Protein AF-A0A9X8VC70-F1 (afdb_monomer_lite)

Sequence (137 aa):
VNSRLLFPGLEGKPLKLTELDQGLDQANRLQSNTTKLDILPGRQVGGSVIRLRNQHAKPWLITAGTDNYGQKSTGRWLARATATLDSPFGLSDFVSLNANSTLENPAHRYNRAYTLLYSLPYGAFTFSGFASFSSYE

Structure (mmCIF, N/CA/C/O backbone):
data_AF-A0A9X8VC70-F1
#
_entry.id   AF-A0A9X8VC70-F1
#
loop_
_atom_site.group_PDB
_atom_site.id
_atom_site.type_symbol
_atom_site.label_atom_id
_atom_site.label_alt_id
_atom_site.label_comp_id
_atom_site.label_asym_id
_atom_site.label_entity_id
_atom_site.label_seq_id
_atom_site.pdbx_PDB_ins_code
_atom_site.Cartn_x
_atom_site.Cartn_y
_atom_site.Cartn_z
_atom_site.occupancy
_atom_site.B_iso_or_equiv
_atom_site.auth_seq_id
_atom_site.auth_comp_id
_atom_site.auth_asym_id
_atom_site.auth_atom_id
_atom_site.pdbx_PDB_model_num
ATOM 1 N N . VAL A 1 1 ? -6.765 -8.529 6.329 1.00 89.75 1 VAL A N 1
ATOM 2 C CA . VAL A 1 1 ? -6.240 -7.312 6.996 1.00 89.75 1 VAL A CA 1
ATOM 3 C C . VAL A 1 1 ? -5.804 -7.642 8.414 1.00 89.75 1 VAL A C 1
ATOM 5 O O . VAL A 1 1 ? -6.435 -8.486 9.040 1.00 89.75 1 VAL A O 1
ATOM 8 N N . ASN A 1 2 ? -4.742 -7.014 8.916 1.00 94.62 2 ASN A N 1
ATOM 9 C CA . ASN A 1 2 ? -4.221 -7.218 10.269 1.00 94.62 2 ASN A CA 1
ATOM 10 C C . ASN A 1 2 ? -4.729 -6.133 11.233 1.00 94.62 2 ASN A C 1
ATOM 12 O O . ASN A 1 2 ? -4.252 -5.003 11.202 1.00 94.62 2 ASN A O 1
ATOM 16 N N . SER A 1 3 ? -5.689 -6.458 12.103 1.00 93.12 3 SER A N 1
ATOM 17 C CA . SER A 1 3 ? -6.309 -5.465 12.994 1.00 93.12 3 SER A CA 1
ATOM 18 C C . SER A 1 3 ? -5.356 -4.888 14.043 1.00 93.12 3 SER A C 1
ATOM 20 O O . SER A 1 3 ? -5.505 -3.729 14.412 1.00 93.12 3 SER A O 1
ATOM 22 N N . ARG A 1 4 ? -4.354 -5.650 14.500 1.00 94.62 4 ARG A N 1
ATOM 23 C CA . ARG A 1 4 ? -3.414 -5.190 15.538 1.00 94.62 4 ARG A CA 1
ATOM 24 C C . ARG A 1 4 ? -2.498 -4.081 15.036 1.00 94.62 4 ARG A C 1
ATOM 26 O O . ARG A 1 4 ? -2.196 -3.161 15.786 1.00 94.62 4 ARG A O 1
ATOM 33 N N . LEU A 1 5 ? -2.067 -4.181 13.780 1.00 96.12 5 LEU A N 1
ATOM 34 C CA . LEU A 1 5 ? -1.240 -3.158 13.146 1.00 96.12 5 LEU A CA 1
ATOM 35 C C . LEU A 1 5 ? -2.071 -1.969 12.671 1.00 96.12 5 LEU A C 1
ATOM 37 O O . LEU A 1 5 ? -1.619 -0.840 12.786 1.00 96.12 5 LEU A O 1
ATOM 41 N N . LEU A 1 6 ? -3.288 -2.198 12.176 1.00 95.75 6 LEU A N 1
ATOM 42 C CA . LEU A 1 6 ? -4.152 -1.118 11.689 1.00 95.75 6 LEU A CA 1
ATOM 43 C C . LEU A 1 6 ? -4.774 -0.284 12.821 1.00 95.75 6 LEU A C 1
ATOM 45 O O . LEU A 1 6 ? -4.953 0.916 12.656 1.00 95.75 6 LEU A O 1
ATOM 49 N N . PHE A 1 7 ? -5.067 -0.901 13.970 1.00 95.38 7 PHE A N 1
ATOM 50 C CA . PHE A 1 7 ? -5.731 -0.267 15.116 1.00 95.38 7 PHE A CA 1
ATOM 51 C C . PHE A 1 7 ? -4.945 -0.512 16.420 1.00 95.38 7 PHE A C 1
ATOM 53 O O . PHE A 1 7 ? -5.428 -1.204 17.327 1.00 95.38 7 PHE A O 1
ATOM 60 N N . PRO A 1 8 ? -3.706 0.000 16.537 1.00 94.56 8 PRO A N 1
ATOM 61 C CA . PRO A 1 8 ? -2.828 -0.328 17.652 1.00 94.56 8 PRO A CA 1
ATOM 62 C C . PRO A 1 8 ? -3.373 0.210 18.981 1.00 94.56 8 PRO A C 1
ATOM 64 O O . PRO A 1 8 ? -3.457 1.415 19.213 1.00 94.56 8 PRO A O 1
ATOM 67 N N . GLY A 1 9 ? -3.712 -0.706 19.890 1.00 91.50 9 GLY A N 1
ATOM 68 C CA . GLY A 1 9 ? -4.148 -0.373 21.246 1.00 91.50 9 GLY A CA 1
ATOM 69 C C . GLY A 1 9 ? -5.482 0.372 21.308 1.00 91.50 9 GLY A C 1
ATOM 70 O O . GLY A 1 9 ? -5.613 1.267 22.143 1.00 91.50 9 GLY A O 1
ATOM 71 N N . LEU A 1 10 ? -6.427 0.037 20.423 1.00 91.31 10 LEU A N 1
ATOM 72 C CA . LEU A 1 10 ? -7.772 0.624 20.383 1.00 91.31 10 LEU A CA 1
ATOM 73 C C . LEU A 1 10 ? -8.723 0.008 21.428 1.00 91.31 10 LEU A C 1
ATOM 75 O O . LEU A 1 10 ? -9.622 0.679 21.931 1.00 91.31 10 LEU A O 1
ATOM 79 N N . GLU A 1 11 ? -8.516 -1.260 21.793 1.00 91.00 11 GLU A N 1
ATOM 80 C CA . GLU A 1 11 ? -9.337 -1.952 22.793 1.00 91.00 11 GLU A CA 1
ATOM 81 C C . GLU A 1 11 ? -9.222 -1.300 24.181 1.00 91.00 11 GLU A C 1
ATOM 83 O O . GLU A 1 11 ? -8.131 -0.976 24.651 1.00 91.00 11 GLU A O 1
ATOM 88 N N . GLY A 1 12 ? -10.366 -1.104 24.845 1.00 90.75 12 GLY A N 1
ATOM 89 C CA . GLY A 1 12 ? -10.441 -0.524 26.191 1.00 90.75 12 GLY A CA 1
ATOM 90 C C . GLY A 1 12 ? -10.251 0.996 26.264 1.00 90.75 12 GLY A C 1
ATOM 91 O O . GLY A 1 12 ? -10.333 1.558 27.355 1.00 90.75 12 GLY A O 1
ATOM 92 N N . LYS A 1 13 ? -10.027 1.680 25.136 1.00 92.06 13 LYS A N 1
ATOM 93 C CA . LYS A 1 13 ? -9.938 3.145 25.072 1.00 92.06 13 LYS A CA 1
ATOM 94 C C . LYS A 1 13 ? -11.244 3.771 24.574 1.00 92.06 13 LYS A C 1
ATOM 96 O O . LYS A 1 13 ? -12.031 3.095 23.910 1.00 92.06 13 LYS A O 1
ATOM 101 N N . PRO A 1 14 ? -11.480 5.067 24.860 1.00 92.88 14 PRO A N 1
ATOM 102 C CA . PRO A 1 14 ? -12.584 5.802 24.258 1.00 92.88 14 PRO A CA 1
ATOM 103 C C . PRO A 1 14 ? -12.537 5.716 22.734 1.00 92.88 14 PRO A C 1
ATOM 105 O O . PRO A 1 14 ? -11.487 5.928 22.124 1.00 92.88 14 PRO A O 1
ATOM 108 N N . LEU A 1 15 ? -13.688 5.428 22.133 1.00 92.69 15 LEU A N 1
ATOM 109 C CA . LEU A 1 15 ? -13.821 5.334 20.689 1.00 92.69 15 LEU A CA 1
ATOM 110 C C . LEU A 1 15 ? -13.528 6.690 20.035 1.00 92.69 15 LEU A C 1
ATOM 112 O O . LEU A 1 15 ? -14.163 7.692 20.367 1.00 92.69 15 LEU A O 1
ATOM 116 N N . LYS A 1 16 ? -12.623 6.709 19.056 1.00 94.38 16 LYS A N 1
ATOM 117 C CA . LYS A 1 16 ? -12.349 7.881 18.222 1.00 94.38 16 LYS A CA 1
ATOM 118 C C . LYS A 1 16 ? -12.530 7.527 16.757 1.00 94.38 16 LYS A C 1
ATOM 120 O O . LYS A 1 16 ? -11.806 6.685 16.236 1.00 94.38 16 LYS A O 1
ATOM 125 N N . LEU A 1 17 ? -13.455 8.211 16.088 1.00 94.62 17 LEU A N 1
ATOM 126 C CA . LEU A 1 17 ? -13.744 7.978 14.669 1.00 94.62 17 LEU A CA 1
ATOM 127 C C . LEU A 1 17 ? -12.504 8.167 13.790 1.00 94.62 17 LEU A C 1
ATOM 129 O O . LEU A 1 17 ? -12.240 7.337 12.936 1.00 94.62 17 LEU A O 1
ATOM 133 N N . THR A 1 18 ? -11.669 9.163 14.088 1.00 94.75 18 THR A N 1
ATOM 134 C CA . THR A 1 18 ? -10.436 9.423 13.332 1.00 94.75 18 THR A CA 1
ATOM 135 C C . THR A 1 18 ? -9.458 8.242 13.344 1.00 94.75 18 THR A C 1
ATOM 137 O O . THR A 1 18 ? -8.796 7.992 12.344 1.00 94.75 18 THR A O 1
ATOM 140 N N . GLU A 1 19 ? -9.367 7.493 14.448 1.00 95.00 19 GLU A N 1
ATOM 141 C CA . GLU A 1 19 ? -8.511 6.296 14.522 1.00 95.00 19 GLU A CA 1
ATOM 142 C C . GLU A 1 19 ? -9.119 5.129 13.722 1.00 95.00 19 GLU A C 1
ATOM 144 O O . GLU A 1 19 ? -8.388 4.329 13.136 1.00 95.00 19 GLU A O 1
ATOM 149 N N . LEU A 1 20 ? -10.455 5.051 13.653 1.00 95.56 20 LEU A N 1
ATOM 150 C CA . LEU A 1 20 ? -11.158 4.071 12.824 1.00 95.56 20 LEU A CA 1
ATOM 151 C C . LEU A 1 20 ? -10.972 4.360 11.332 1.00 95.56 20 LEU A C 1
ATOM 153 O O . LEU A 1 20 ? -10.672 3.438 10.575 1.00 95.56 20 LEU A O 1
ATOM 157 N N . ASP A 1 21 ? -11.111 5.624 10.934 1.00 95.75 21 ASP A N 1
ATOM 158 C CA . ASP A 1 21 ? -10.933 6.074 9.553 1.00 95.75 21 ASP A CA 1
ATOM 159 C C . ASP A 1 21 ? -9.498 5.813 9.088 1.00 95.75 21 ASP A C 1
ATOM 161 O O . ASP A 1 21 ? -9.291 5.179 8.059 1.00 95.75 21 ASP A O 1
ATOM 165 N N . GLN A 1 22 ? -8.496 6.170 9.900 1.00 96.06 22 GLN A N 1
ATOM 166 C CA . GLN A 1 22 ? -7.090 5.897 9.581 1.00 96.06 22 GLN A CA 1
ATOM 167 C C . GLN A 1 22 ? -6.815 4.405 9.385 1.00 96.06 22 GLN A C 1
ATOM 169 O O . GLN A 1 22 ? -6.170 4.014 8.414 1.00 96.06 22 GLN A O 1
ATOM 174 N N . GLY A 1 23 ? -7.301 3.547 10.286 1.00 96.06 23 GLY A N 1
ATOM 175 C CA . GLY A 1 23 ? -7.101 2.108 10.132 1.00 96.06 23 GLY A CA 1
ATOM 176 C C . GLY A 1 23 ? -7.870 1.526 8.938 1.00 96.06 23 GLY A C 1
ATOM 177 O O . GLY A 1 23 ? -7.390 0.579 8.309 1.00 96.06 23 GLY A O 1
ATOM 178 N N . LEU A 1 24 ? -9.023 2.104 8.583 1.00 96.69 24 LEU A N 1
ATOM 179 C CA . LEU A 1 24 ? -9.782 1.746 7.384 1.00 96.69 24 LEU A CA 1
ATOM 180 C C . LEU A 1 24 ? -9.047 2.161 6.101 1.00 96.69 24 LEU A C 1
ATOM 182 O O . LEU A 1 24 ? -8.959 1.363 5.166 1.00 96.69 24 LEU A O 1
ATOM 186 N N . ASP A 1 25 ? -8.455 3.353 6.079 1.00 96.50 25 ASP A N 1
ATOM 187 C CA . ASP A 1 25 ? -7.630 3.845 4.974 1.00 96.50 25 ASP A CA 1
ATOM 188 C C . ASP A 1 25 ? -6.386 2.973 4.791 1.00 96.50 25 ASP A C 1
ATOM 190 O O . ASP A 1 25 ? -6.086 2.525 3.685 1.00 96.50 25 ASP A O 1
ATOM 194 N N . GLN A 1 26 ? -5.697 2.633 5.883 1.00 96.94 26 GLN A N 1
ATOM 195 C CA . GLN A 1 26 ? -4.543 1.733 5.839 1.00 96.94 26 GLN A CA 1
ATOM 196 C C . GLN A 1 26 ? -4.919 0.324 5.356 1.00 96.94 26 GLN A C 1
ATOM 198 O O . GLN A 1 26 ? -4.133 -0.317 4.656 1.00 96.94 26 GLN A O 1
ATOM 203 N N . ALA A 1 27 ? -6.117 -0.166 5.694 1.00 96.69 27 ALA A N 1
ATOM 204 C CA . ALA A 1 27 ? -6.629 -1.442 5.198 1.00 96.69 27 ALA A CA 1
ATOM 205 C C . ALA A 1 27 ? -6.878 -1.414 3.681 1.00 96.69 27 ALA A C 1
ATOM 207 O O . ALA A 1 27 ? -6.507 -2.364 2.984 1.00 96.69 27 ALA A O 1
ATOM 208 N N . ASN A 1 28 ? -7.487 -0.328 3.195 1.00 96.81 28 ASN A N 1
ATOM 209 C CA . ASN A 1 28 ? -7.886 -0.123 1.799 1.00 96.81 28 ASN A CA 1
ATOM 210 C C . ASN A 1 28 ? -6.774 0.440 0.903 1.00 96.81 28 ASN A C 1
ATOM 212 O O . ASN A 1 28 ? -6.930 0.482 -0.313 1.00 96.81 28 ASN A O 1
ATOM 216 N N . ARG A 1 29 ? -5.623 0.808 1.473 1.00 95.81 29 ARG A N 1
ATOM 217 C CA . ARG A 1 29 ? -4.390 1.100 0.727 1.00 95.81 29 ARG A 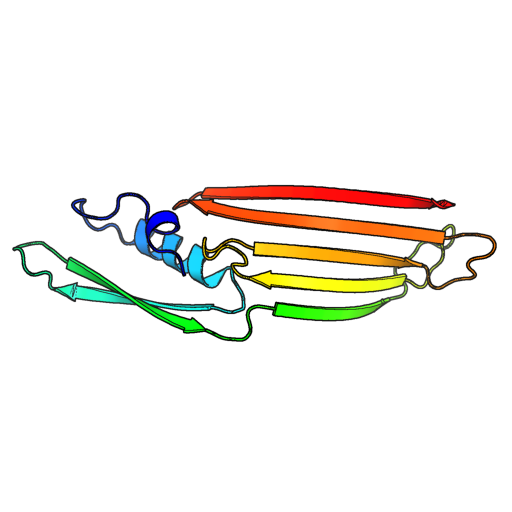CA 1
ATOM 218 C C . ARG A 1 29 ? -3.959 -0.072 -0.161 1.00 95.81 29 ARG A C 1
ATOM 220 O O . ARG A 1 29 ? -3.345 0.135 -1.203 1.00 95.81 29 ARG A O 1
ATOM 227 N N . LEU A 1 30 ? -4.247 -1.298 0.275 1.00 96.81 30 LEU A N 1
ATOM 228 C CA . LEU A 1 30 ? -4.011 -2.516 -0.494 1.00 96.81 30 LEU A CA 1
ATOM 229 C C . LEU A 1 30 ? -5.154 -2.705 -1.498 1.00 96.81 30 LEU A C 1
ATOM 231 O O . LEU A 1 30 ? -6.301 -2.881 -1.092 1.00 96.81 30 LEU A O 1
ATOM 235 N N . GLN A 1 31 ? -4.840 -2.715 -2.794 1.00 93.94 31 GLN A N 1
ATOM 236 C CA . GLN A 1 31 ? -5.811 -2.861 -3.894 1.00 93.94 31 GLN A CA 1
ATOM 237 C C . GLN A 1 31 ? -6.671 -4.132 -3.796 1.00 93.94 31 GLN A C 1
ATOM 239 O O . GLN A 1 31 ? -7.784 -4.188 -4.312 1.00 93.94 31 GLN A O 1
ATOM 244 N N . SER A 1 32 ? -6.151 -5.168 -3.143 1.00 95.94 32 SER A N 1
ATOM 245 C CA . SE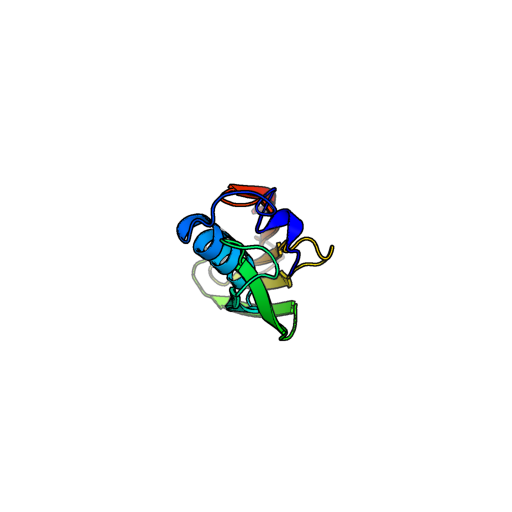R A 1 32 ? -6.832 -6.441 -2.929 1.00 95.94 32 SER A CA 1
ATOM 246 C C . SER A 1 32 ? -7.862 -6.409 -1.808 1.00 95.94 32 SER A C 1
ATOM 248 O O . SER A 1 32 ? -8.564 -7.399 -1.608 1.00 95.94 32 SER A O 1
ATOM 250 N N . ASN A 1 33 ? -7.971 -5.303 -1.074 1.00 96.81 33 ASN A N 1
ATOM 251 C CA . ASN A 1 33 ? -8.919 -5.155 0.014 1.00 96.81 33 ASN A CA 1
ATOM 252 C C . ASN A 1 33 ? -10.045 -4.196 -0.365 1.00 96.81 33 ASN A C 1
ATOM 254 O O . ASN A 1 33 ? -9.848 -3.130 -0.937 1.00 96.81 33 ASN A O 1
ATOM 258 N N . THR A 1 34 ? -11.253 -4.562 0.036 1.00 97.19 34 THR A N 1
ATOM 259 C CA . THR A 1 34 ? -12.383 -3.646 0.166 1.00 97.19 34 THR A CA 1
ATOM 260 C C . THR A 1 34 ? -12.950 -3.850 1.561 1.00 97.19 34 THR A C 1
ATOM 262 O O . THR A 1 34 ? -13.852 -4.659 1.798 1.00 97.19 34 THR A O 1
ATOM 265 N N . THR A 1 35 ? -12.331 -3.161 2.514 1.00 96.81 35 THR A N 1
ATOM 266 C CA . THR A 1 35 ? -12.662 -3.194 3.934 1.00 96.81 35 THR A CA 1
ATOM 267 C C . THR A 1 35 ? -13.731 -2.160 4.243 1.00 96.81 35 THR A C 1
ATOM 269 O O . THR A 1 35 ? -13.664 -1.013 3.804 1.00 96.81 35 THR A O 1
ATOM 272 N N . LYS A 1 36 ? -14.718 -2.584 5.027 1.00 96.88 36 LYS A N 1
ATOM 273 C CA . LYS A 1 36 ? -15.751 -1.762 5.649 1.00 96.88 36 LYS A CA 1
ATOM 274 C C . LYS A 1 36 ? -15.714 -1.975 7.153 1.00 96.88 36 LYS A C 1
ATOM 276 O O . LYS A 1 36 ? -15.302 -3.036 7.631 1.00 96.88 36 LYS A O 1
ATOM 281 N N . LEU A 1 37 ? -16.189 -0.976 7.877 1.00 95.44 37 LEU A N 1
ATOM 282 C CA . LEU A 1 37 ? -16.233 -0.972 9.327 1.00 95.44 37 LEU A CA 1
ATOM 283 C C . LEU A 1 37 ? -17.666 -0.739 9.793 1.00 95.44 37 LEU A C 1
ATOM 285 O O . LEU A 1 37 ? -18.325 0.182 9.320 1.00 95.44 37 LEU A O 1
ATOM 289 N N . ASP A 1 38 ? -18.121 -1.557 10.740 1.00 95.50 38 ASP A N 1
ATOM 290 C CA . ASP A 1 38 ? -19.378 -1.349 11.453 1.00 95.50 38 ASP A CA 1
ATOM 291 C C . ASP A 1 38 ? -19.098 -1.146 12.945 1.00 95.50 38 ASP A C 1
ATOM 293 O O . ASP A 1 38 ? -18.336 -1.905 13.554 1.00 95.50 38 ASP A O 1
ATOM 297 N N . ILE A 1 39 ? -19.753 -0.151 13.543 1.00 95.25 39 ILE A N 1
ATOM 298 C CA . ILE A 1 39 ? -19.742 0.084 14.988 1.00 95.25 39 ILE A CA 1
ATOM 299 C C . ILE A 1 39 ? -21.004 -0.554 15.562 1.00 95.25 39 ILE A C 1
ATOM 301 O O . ILE A 1 39 ? -22.120 -0.157 15.233 1.00 95.25 39 ILE A O 1
ATOM 305 N N . LEU A 1 40 ? -20.828 -1.568 16.401 1.00 95.81 40 LEU A N 1
ATOM 306 C CA . LEU A 1 40 ? -21.913 -2.319 17.022 1.00 95.81 40 LEU A CA 1
ATOM 307 C C . LEU A 1 40 ? -21.957 -2.034 18.527 1.00 95.81 40 LEU A C 1
ATOM 309 O O . LEU A 1 40 ? -20.910 -1.768 19.123 1.00 95.81 40 LEU A O 1
ATOM 313 N N . PRO A 1 41 ? -23.131 -2.130 19.173 1.00 94.56 41 PRO A N 1
ATOM 314 C CA . PRO A 1 41 ? -23.217 -2.008 20.623 1.00 94.56 41 PRO A CA 1
ATOM 315 C C . PRO A 1 41 ? -22.370 -3.087 21.309 1.00 94.56 41 PRO A C 1
ATOM 317 O O . PRO A 1 41 ? -22.400 -4.263 20.936 1.00 94.56 41 PRO A O 1
ATOM 320 N N . GLY A 1 42 ? -21.584 -2.675 22.304 1.00 92.31 42 GLY A N 1
ATOM 321 C CA . GLY A 1 42 ? -20.779 -3.575 23.118 1.00 92.31 42 GLY A CA 1
ATOM 322 C C . GLY A 1 42 ? -21.584 -4.247 24.228 1.00 92.31 42 GLY A C 1
ATOM 323 O O . GLY A 1 42 ? -22.721 -3.889 24.515 1.00 92.31 42 GLY A O 1
ATOM 324 N N . ARG A 1 43 ? -20.969 -5.242 24.878 1.00 91.06 43 ARG A N 1
ATOM 325 C CA . ARG A 1 43 ? -21.578 -5.942 26.026 1.00 91.06 43 ARG A CA 1
ATOM 326 C C . ARG A 1 43 ? -21.550 -5.124 27.317 1.00 91.06 43 ARG A C 1
ATOM 328 O O . ARG A 1 43 ? -22.365 -5.357 28.199 1.00 91.06 43 ARG A O 1
ATOM 335 N N . GLN A 1 44 ? -20.584 -4.220 27.448 1.00 90.62 44 GLN A N 1
ATOM 336 C CA . GLN A 1 44 ? -20.442 -3.345 28.609 1.00 90.62 44 GLN A CA 1
ATOM 337 C C . GLN A 1 44 ? -21.143 -2.014 28.344 1.00 90.62 44 GLN A C 1
ATOM 339 O O . GLN A 1 44 ? -21.175 -1.544 27.206 1.00 90.62 44 GLN A O 1
ATOM 344 N N . VAL A 1 45 ? -21.676 -1.394 29.398 1.00 90.50 45 VAL A N 1
ATOM 345 C CA . VAL A 1 45 ? -22.273 -0.054 29.316 1.00 90.50 45 VAL A CA 1
ATOM 346 C C . VAL A 1 45 ? -21.221 0.936 28.808 1.00 90.50 45 VAL A C 1
ATOM 348 O O . VAL A 1 45 ? -20.109 0.978 29.325 1.00 90.50 45 VAL A O 1
ATOM 351 N N . GLY A 1 46 ? -21.562 1.697 27.765 1.00 89.56 46 GLY A N 1
ATOM 352 C CA . GLY A 1 46 ? -20.632 2.614 27.091 1.00 89.56 46 GLY A CA 1
ATOM 353 C C . GLY A 1 46 ? -19.603 1.932 26.177 1.00 89.56 46 GLY A C 1
ATOM 354 O O . GLY A 1 46 ? -18.788 2.614 25.563 1.00 89.56 46 GLY A O 1
ATOM 355 N N . GLY A 1 47 ? -19.636 0.602 26.056 1.00 94.19 47 GLY A N 1
ATOM 356 C CA . GLY A 1 47 ? -18.762 -0.165 25.174 1.00 94.19 47 GLY A CA 1
ATOM 357 C C . GLY A 1 47 ? -19.294 -0.260 23.744 1.00 94.19 47 GLY A C 1
ATOM 358 O O . GLY A 1 47 ? -20.499 -0.244 23.497 1.00 94.19 47 GLY A O 1
ATOM 359 N N . SER A 1 48 ? -18.382 -0.420 22.788 1.00 94.94 48 SER A N 1
ATOM 360 C CA . SER A 1 48 ? -18.689 -0.683 21.377 1.00 94.94 48 SER A CA 1
ATOM 361 C C . SER A 1 48 ? -17.817 -1.820 20.850 1.00 94.94 48 SER A C 1
ATOM 363 O O . SER A 1 48 ? -16.703 -2.028 21.328 1.00 94.94 48 SER A O 1
ATOM 365 N N . VAL A 1 49 ? -18.321 -2.562 19.869 1.00 95.06 49 VAL A N 1
ATOM 366 C CA . VAL A 1 49 ? -17.581 -3.599 19.143 1.00 95.06 49 VAL A CA 1
ATOM 367 C C . VAL A 1 49 ? -17.368 -3.126 17.716 1.00 95.06 49 VAL A C 1
ATOM 369 O O . VAL A 1 49 ? -18.324 -2.806 17.013 1.00 95.06 49 VAL A O 1
ATOM 372 N N . ILE A 1 50 ? -16.112 -3.123 17.280 1.00 94.62 50 ILE A N 1
ATOM 373 C CA . ILE A 1 50 ? -15.737 -2.747 15.918 1.00 94.62 50 ILE A CA 1
ATOM 374 C C . ILE A 1 50 ? -15.649 -4.002 15.068 1.00 94.62 50 ILE A C 1
ATOM 376 O O . ILE A 1 50 ? -14.807 -4.871 15.297 1.00 94.62 50 ILE A O 1
ATOM 380 N N . ARG A 1 51 ? -16.544 -4.112 14.088 1.00 95.12 51 ARG A N 1
ATOM 381 C CA . ARG A 1 51 ? -16.569 -5.227 13.145 1.00 95.12 51 ARG A CA 1
ATOM 382 C C . ARG A 1 51 ? -15.963 -4.783 11.823 1.00 95.12 51 ARG A C 1
ATOM 384 O O . ARG A 1 51 ? -16.506 -3.919 11.145 1.00 95.12 51 ARG A O 1
ATOM 391 N N . LEU A 1 52 ? -14.870 -5.431 11.438 1.00 95.25 52 LEU A N 1
ATOM 392 C CA . LEU A 1 52 ? -14.258 -5.266 10.124 1.00 95.25 52 LEU A CA 1
ATOM 393 C C . LEU A 1 52 ? -14.816 -6.316 9.166 1.00 95.25 52 LEU A C 1
ATOM 395 O O . LEU A 1 52 ? -14.810 -7.511 9.465 1.00 95.25 52 LEU A O 1
ATOM 399 N N . ARG A 1 53 ? -15.280 -5.872 8.002 1.00 96.44 53 ARG A N 1
ATOM 400 C CA . ARG A 1 53 ? -15.699 -6.735 6.896 1.00 96.44 53 ARG A CA 1
ATOM 401 C C . ARG A 1 53 ? -14.813 -6.434 5.708 1.00 96.44 53 ARG A C 1
ATOM 403 O O . ARG A 1 53 ? -14.926 -5.357 5.139 1.00 96.44 53 ARG A O 1
ATOM 410 N N . ASN A 1 54 ? -13.947 -7.368 5.337 1.00 95.81 54 ASN A N 1
ATOM 411 C CA . ASN A 1 54 ? -13.086 -7.198 4.177 1.00 95.81 54 ASN A CA 1
ATOM 412 C C . ASN A 1 54 ? -13.478 -8.157 3.059 1.00 95.81 54 ASN A C 1
ATOM 414 O O . ASN A 1 54 ? -13.569 -9.364 3.279 1.00 95.81 54 ASN A O 1
ATOM 418 N N . GLN A 1 55 ? -13.684 -7.615 1.865 1.00 95.62 55 GLN A N 1
ATOM 419 C CA . GLN A 1 55 ? -13.772 -8.403 0.645 1.00 95.62 55 GLN A CA 1
ATOM 420 C C . GLN A 1 55 ? -12.375 -8.476 0.038 1.00 95.62 55 GLN A C 1
ATOM 422 O O . GLN A 1 55 ? -11.770 -7.451 -0.267 1.00 95.62 55 GLN A O 1
ATOM 427 N N . HIS A 1 56 ? -11.858 -9.695 -0.076 1.00 93.31 56 HIS A N 1
ATOM 428 C CA . HIS A 1 56 ? -10.523 -9.953 -0.591 1.00 93.31 56 HIS A CA 1
ATOM 429 C C . HIS A 1 56 ? -10.586 -10.279 -2.086 1.00 93.31 56 HIS A C 1
ATOM 431 O O . HIS A 1 56 ? -11.215 -11.259 -2.486 1.00 93.31 56 HIS A O 1
ATOM 437 N N . ALA A 1 57 ? -9.919 -9.468 -2.899 1.00 95.31 57 ALA A N 1
ATOM 438 C CA . ALA A 1 57 ? -9.633 -9.743 -4.299 1.00 95.31 57 ALA A CA 1
ATOM 439 C C . ALA A 1 57 ? -8.243 -10.392 -4.447 1.00 95.31 57 ALA A C 1
ATOM 441 O O . ALA A 1 57 ? -7.614 -10.804 -3.468 1.00 95.31 57 ALA A O 1
ATOM 442 N N . LYS A 1 58 ? -7.756 -10.514 -5.687 1.00 96.69 58 LYS A N 1
ATOM 443 C CA . LYS A 1 58 ? -6.420 -11.064 -5.945 1.00 96.69 58 LYS A CA 1
ATOM 444 C C . LYS A 1 58 ? -5.359 -10.166 -5.287 1.00 96.69 58 LYS A C 1
ATOM 446 O O . LYS A 1 58 ? -5.361 -8.970 -5.558 1.00 96.69 58 LYS A O 1
ATOM 451 N N . PRO A 1 59 ? -4.443 -10.722 -4.471 1.00 96.50 59 PRO A N 1
ATOM 452 C CA . PRO A 1 59 ? -3.435 -9.943 -3.755 1.00 96.50 59 PRO A CA 1
ATOM 453 C C . PRO A 1 59 ? -2.287 -9.479 -4.650 1.00 96.50 59 PRO A C 1
ATOM 455 O O . PRO A 1 59 ? -1.386 -8.807 -4.177 1.00 96.50 59 PRO A O 1
ATOM 458 N N . TRP A 1 60 ? -2.274 -9.847 -5.927 1.00 97.00 60 TRP A N 1
ATOM 459 C CA . TRP A 1 60 ? -1.196 -9.509 -6.841 1.00 97.00 60 TRP A CA 1
ATOM 460 C C . TRP A 1 60 ? -1.730 -8.833 -8.095 1.00 97.00 60 TRP A C 1
ATOM 462 O O . TRP A 1 60 ? -2.820 -9.147 -8.577 1.00 97.00 60 TRP A O 1
ATOM 472 N N . LEU A 1 61 ? -0.913 -7.941 -8.643 1.00 96.81 61 LEU A N 1
ATOM 473 C CA . LEU A 1 61 ? -1.140 -7.294 -9.927 1.00 96.81 61 LEU A CA 1
ATOM 474 C C . LEU A 1 61 ? 0.187 -7.257 -10.678 1.00 96.81 61 LEU A C 1
ATOM 476 O O . LEU A 1 61 ? 1.222 -6.910 -10.112 1.00 96.81 61 LEU A O 1
ATOM 480 N N . ILE A 1 62 ? 0.148 -7.625 -11.955 1.00 97.12 62 ILE A N 1
ATOM 481 C CA . ILE A 1 62 ? 1.281 -7.498 -12.867 1.00 97.12 62 ILE A CA 1
ATOM 482 C C . ILE A 1 62 ? 0.826 -6.619 -14.021 1.0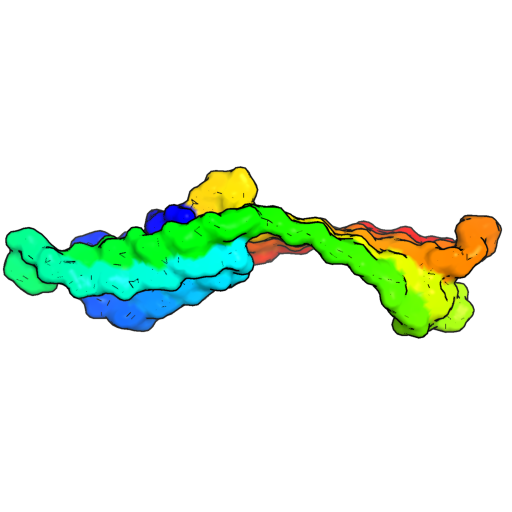0 97.12 62 ILE A C 1
ATOM 484 O O . ILE A 1 62 ? -0.198 -6.885 -14.647 1.00 97.12 62 ILE A O 1
ATOM 488 N N . THR A 1 63 ? 1.593 -5.574 -14.296 1.00 96.94 63 THR A N 1
ATOM 489 C CA . THR A 1 63 ? 1.391 -4.684 -15.437 1.00 96.94 63 THR A CA 1
ATOM 490 C C . THR A 1 63 ? 2.677 -4.625 -16.240 1.00 96.94 63 THR A C 1
ATOM 492 O O . THR A 1 63 ? 3.772 -4.672 -15.683 1.00 96.94 63 THR A O 1
ATOM 495 N N . ALA A 1 64 ? 2.552 -4.560 -17.558 1.00 95.81 64 ALA A N 1
ATOM 496 C CA . ALA A 1 64 ? 3.676 -4.369 -18.454 1.00 95.81 64 ALA A CA 1
ATOM 497 C C . ALA A 1 64 ? 3.245 -3.454 -19.594 1.00 95.81 64 ALA A C 1
ATOM 499 O O . ALA A 1 64 ? 2.084 -3.465 -20.004 1.00 95.81 64 ALA A O 1
ATOM 500 N N . GLY A 1 65 ? 4.175 -2.656 -20.093 1.00 94.88 65 GLY A N 1
ATOM 501 C CA . GLY A 1 65 ? 3.900 -1.706 -21.155 1.00 94.88 65 GLY A CA 1
ATOM 502 C C . GLY A 1 65 ? 5.176 -1.158 -21.758 1.00 94.88 65 GLY A C 1
ATOM 503 O O . GLY A 1 65 ? 6.281 -1.413 -21.274 1.00 94.88 65 GLY A O 1
ATOM 504 N N . THR A 1 66 ? 5.009 -0.399 -22.830 1.00 92.69 66 THR A N 1
ATOM 505 C CA . THR A 1 66 ? 6.101 0.305 -23.484 1.00 92.69 66 THR A CA 1
ATOM 506 C C . THR A 1 66 ? 5.734 1.767 -23.668 1.00 92.69 66 THR A C 1
ATOM 508 O O . THR A 1 66 ? 4.563 2.115 -23.822 1.00 92.69 66 THR A O 1
ATOM 511 N N . ASP A 1 67 ? 6.735 2.633 -23.632 1.00 88.44 67 ASP A N 1
ATOM 512 C CA . ASP A 1 67 ? 6.576 4.058 -23.888 1.00 88.44 67 ASP A CA 1
ATOM 513 C C . ASP A 1 67 ? 7.816 4.630 -24.576 1.00 88.44 67 ASP A C 1
ATOM 515 O O . ASP A 1 67 ? 8.838 3.957 -24.706 1.00 88.44 67 ASP A O 1
ATOM 519 N N . ASN A 1 68 ? 7.713 5.868 -25.053 1.00 85.25 68 ASN A N 1
ATOM 520 C CA . ASN A 1 68 ? 8.775 6.570 -25.765 1.00 85.25 68 ASN A CA 1
ATOM 521 C C . ASN A 1 68 ? 9.390 7.730 -24.950 1.00 85.25 68 ASN A C 1
ATOM 523 O O . ASN A 1 68 ? 9.955 8.653 -25.541 1.00 85.25 68 ASN A O 1
ATOM 527 N N . TYR A 1 69 ? 9.280 7.704 -23.613 1.00 82.25 69 TYR A N 1
ATOM 528 C CA . TYR A 1 69 ? 9.817 8.747 -22.723 1.00 82.25 69 TYR A CA 1
ATOM 529 C C . TYR A 1 69 ? 11.323 8.606 -22.438 1.00 82.25 69 TYR A C 1
ATOM 531 O O . TYR A 1 69 ? 11.874 9.359 -21.631 1.00 82.25 69 TYR A O 1
ATOM 539 N N . GLY A 1 70 ? 12.007 7.655 -23.072 1.00 74.12 70 GLY A N 1
ATOM 540 C CA . GLY A 1 70 ? 13.451 7.501 -22.960 1.00 74.12 70 GLY A CA 1
ATOM 541 C C . GLY A 1 70 ? 14.225 8.653 -23.611 1.00 74.12 70 GLY A C 1
ATOM 542 O O . GLY A 1 70 ? 13.713 9.406 -24.445 1.00 74.12 70 GLY A O 1
ATOM 543 N N . GLN A 1 71 ? 15.493 8.819 -23.234 1.00 75.44 71 GLN A N 1
ATOM 544 C CA . GLN A 1 71 ? 16.328 9.882 -23.793 1.00 75.44 71 GLN A CA 1
ATOM 545 C C . GLN A 1 71 ? 16.894 9.466 -25.151 1.00 75.44 71 GLN A C 1
ATOM 547 O O . GLN A 1 71 ? 17.233 8.309 -25.373 1.00 75.44 71 GLN A O 1
ATOM 552 N N . LYS A 1 72 ? 17.120 10.429 -26.055 1.00 72.06 72 LYS A N 1
ATOM 553 C CA . LYS A 1 72 ? 17.835 10.152 -27.317 1.00 72.06 72 LYS A CA 1
ATOM 554 C C . LYS A 1 72 ? 19.213 9.513 -27.087 1.00 72.06 72 LYS A C 1
ATOM 556 O O . LYS A 1 72 ? 19.685 8.785 -27.950 1.00 72.06 72 LYS A O 1
ATOM 561 N N . SER A 1 73 ? 19.860 9.817 -25.960 1.00 64.75 73 SER A N 1
ATOM 562 C CA . SER A 1 73 ? 21.177 9.301 -25.588 1.00 64.75 73 SER A CA 1
ATOM 563 C C . SER A 1 73 ? 21.144 7.852 -25.105 1.00 64.75 73 SER A C 1
ATOM 565 O O . SER A 1 73 ? 22.045 7.121 -25.483 1.00 64.75 73 SER A O 1
ATOM 567 N N . THR A 1 74 ? 20.140 7.433 -24.332 1.00 65.25 74 THR A N 1
ATOM 568 C CA . THR A 1 74 ? 20.050 6.101 -23.686 1.00 65.25 74 THR A CA 1
ATOM 569 C C . THR A 1 74 ? 18.960 5.197 -24.279 1.00 65.25 74 THR A C 1
ATOM 571 O O . THR A 1 74 ? 18.700 4.108 -23.767 1.00 65.25 74 THR A O 1
ATOM 574 N N . GLY A 1 75 ? 18.358 5.661 -25.376 1.00 71.81 75 GLY A N 1
ATOM 575 C CA . GLY A 1 75 ? 17.305 5.039 -26.168 1.00 71.81 75 GLY A CA 1
ATOM 576 C C . GLY A 1 75 ? 15.910 5.558 -25.812 1.00 71.81 75 GLY A C 1
ATOM 577 O O . GLY A 1 75 ? 15.577 5.758 -24.645 1.00 71.81 75 GLY A O 1
ATOM 578 N N . ARG A 1 76 ? 15.097 5.829 -26.840 1.00 81.62 76 ARG A N 1
ATOM 579 C CA . ARG A 1 76 ? 13.782 6.483 -26.709 1.00 81.62 76 ARG A CA 1
ATOM 580 C C . ARG A 1 76 ? 12.706 5.534 -26.218 1.00 81.62 76 ARG A C 1
ATOM 582 O O . ARG A 1 76 ? 11.857 5.941 -25.435 1.00 81.62 76 ARG A O 1
ATOM 589 N N . TRP A 1 77 ? 12.727 4.293 -26.691 1.00 86.81 77 TRP A N 1
ATOM 590 C CA . TRP A 1 77 ? 11.719 3.299 -26.341 1.00 86.81 77 TRP A CA 1
ATOM 591 C C . TRP A 1 77 ? 12.104 2.560 -25.065 1.00 86.81 77 TRP A C 1
ATOM 593 O O . TRP A 1 77 ? 13.175 1.957 -24.988 1.00 86.81 77 TRP A O 1
ATOM 603 N N . LEU A 1 78 ? 11.207 2.583 -24.086 1.00 88.31 78 LEU A N 1
ATOM 604 C CA . LEU A 1 78 ? 11.341 1.921 -22.797 1.00 88.31 78 LEU A CA 1
ATOM 605 C C . LEU A 1 78 ? 10.275 0.835 -22.673 1.00 88.31 78 LEU A C 1
ATOM 607 O O . LEU A 1 78 ? 9.110 1.063 -22.987 1.00 88.31 78 LEU A O 1
ATOM 611 N N . ALA A 1 79 ? 10.665 -0.332 -22.178 1.00 91.81 79 ALA A N 1
ATOM 612 C CA . ALA A 1 79 ? 9.766 -1.336 -21.637 1.00 91.81 79 ALA A CA 1
ATOM 613 C C . ALA A 1 79 ? 9.716 -1.191 -20.117 1.00 91.81 79 ALA A C 1
ATOM 615 O O . ALA A 1 79 ? 10.752 -1.033 -19.467 1.00 91.81 79 ALA A O 1
ATOM 616 N N . ARG A 1 80 ? 8.515 -1.270 -19.547 1.00 94.00 80 ARG A N 1
ATOM 617 C CA . ARG A 1 80 ? 8.279 -1.253 -18.104 1.00 94.00 80 ARG A CA 1
ATOM 618 C C . ARG A 1 80 ? 7.463 -2.464 -17.704 1.00 94.00 80 ARG A C 1
ATOM 620 O O . ARG A 1 80 ? 6.528 -2.843 -18.405 1.00 94.00 80 ARG A O 1
ATOM 627 N N . ALA A 1 81 ? 7.797 -3.031 -16.559 1.00 96.38 81 ALA A N 1
ATOM 628 C CA . ALA A 1 81 ? 7.011 -4.057 -15.905 1.00 96.38 81 ALA A CA 1
ATOM 629 C C . ALA A 1 81 ? 6.931 -3.753 -14.409 1.00 96.38 81 ALA A C 1
ATOM 631 O O . ALA A 1 81 ? 7.945 -3.473 -13.772 1.00 96.38 81 ALA A O 1
ATOM 632 N N . THR A 1 82 ? 5.733 -3.836 -13.846 1.00 97.62 82 THR A N 1
ATOM 633 C CA . THR A 1 82 ? 5.487 -3.658 -12.418 1.00 97.62 82 THR A CA 1
ATOM 634 C C . THR A 1 82 ? 4.733 -4.866 -11.899 1.00 97.62 82 THR A C 1
ATOM 636 O O . THR A 1 82 ? 3.674 -5.210 -12.419 1.00 97.62 82 THR A O 1
ATOM 639 N N . ALA A 1 83 ? 5.265 -5.488 -10.855 1.00 98.06 83 ALA A N 1
ATOM 640 C CA . ALA A 1 83 ? 4.599 -6.528 -10.093 1.00 98.06 83 ALA A CA 1
ATOM 641 C C . ALA A 1 83 ? 4.374 -6.024 -8.667 1.00 98.06 83 ALA A C 1
ATOM 643 O O . ALA A 1 83 ? 5.301 -5.548 -8.014 1.00 98.06 83 ALA A O 1
ATOM 644 N N . THR A 1 84 ? 3.150 -6.123 -8.170 1.00 98.06 84 THR A N 1
ATOM 645 C CA . THR A 1 84 ? 2.800 -5.754 -6.796 1.00 98.06 84 THR A CA 1
ATOM 646 C C . THR A 1 84 ? 2.210 -6.946 -6.073 1.00 98.06 84 THR A C 1
ATOM 648 O O . THR A 1 84 ? 1.496 -7.743 -6.684 1.00 98.06 84 THR A O 1
ATOM 651 N N . LEU A 1 85 ? 2.468 -7.029 -4.774 1.00 98.12 85 LEU A N 1
ATOM 652 C CA . LEU A 1 85 ? 1.922 -8.044 -3.892 1.00 98.12 85 LEU A CA 1
ATOM 653 C C . LEU A 1 85 ? 1.459 -7.397 -2.586 1.00 98.12 85 LEU A C 1
ATOM 655 O O . LEU A 1 85 ? 2.231 -6.760 -1.866 1.00 98.12 85 LEU A O 1
ATOM 659 N N . ASP A 1 86 ? 0.187 -7.596 -2.291 1.00 97.81 86 ASP A N 1
ATOM 660 C CA . ASP A 1 86 ? -0.503 -7.102 -1.119 1.00 97.81 86 ASP A CA 1
ATOM 661 C C . ASP A 1 86 ? -0.449 -8.135 0.003 1.00 97.81 86 ASP A C 1
ATOM 663 O O . ASP A 1 86 ? -0.751 -9.315 -0.172 1.00 97.81 86 ASP A O 1
ATOM 667 N N . SER A 1 87 ? -0.098 -7.648 1.184 1.00 96.38 87 SER A N 1
ATOM 668 C CA . SER A 1 87 ? 0.061 -8.379 2.432 1.00 96.38 87 SER A CA 1
ATOM 669 C C . SER A 1 87 ? 0.794 -9.729 2.340 1.00 96.38 87 SER A C 1
ATOM 671 O O . SER A 1 87 ? 0.273 -10.725 2.853 1.00 96.38 87 SER A O 1
ATOM 673 N N . PRO A 1 88 ? 2.002 -9.801 1.743 1.00 96.12 88 PRO A N 1
ATOM 674 C CA . PRO A 1 88 ? 2.747 -11.056 1.638 1.00 96.12 88 PRO A CA 1
ATOM 675 C C . PRO A 1 88 ? 3.002 -11.734 2.988 1.00 96.12 88 PRO A C 1
ATOM 677 O O . PRO A 1 88 ? 2.997 -12.962 3.053 1.00 96.12 88 PRO A O 1
ATOM 680 N N . PHE A 1 89 ? 3.172 -10.961 4.068 1.00 96.06 89 PHE A N 1
ATOM 681 C CA . PHE A 1 89 ? 3.377 -11.496 5.419 1.00 96.06 89 PHE A CA 1
ATOM 682 C C . PHE A 1 89 ? 2.113 -11.475 6.295 1.00 96.06 89 PHE A C 1
ATOM 684 O O . PHE A 1 89 ? 2.180 -11.764 7.490 1.00 96.06 89 PHE A O 1
ATOM 691 N N . GLY A 1 90 ? 0.946 -11.125 5.742 1.00 94.81 90 GLY A N 1
ATOM 692 C CA . GLY A 1 90 ? -0.297 -11.009 6.513 1.00 94.81 90 GLY A CA 1
ATOM 693 C C . GLY A 1 90 ? -0.312 -9.832 7.502 1.00 94.81 90 GLY A C 1
ATOM 694 O O . GLY A 1 90 ? -1.109 -9.818 8.445 1.00 94.81 90 GLY A O 1
ATOM 695 N N . LEU A 1 91 ? 0.562 -8.839 7.311 1.00 96.62 91 LEU A N 1
ATOM 696 C CA . LEU A 1 91 ? 0.744 -7.685 8.196 1.00 96.62 91 LEU A CA 1
ATOM 697 C C . LEU A 1 91 ? 0.056 -6.409 7.675 1.00 96.62 91 LEU A C 1
ATOM 699 O O . LEU A 1 91 ? 0.359 -5.311 8.132 1.00 96.62 91 LEU A O 1
ATOM 703 N N . SER A 1 92 ? -0.864 -6.529 6.711 1.00 96.75 92 SER A N 1
ATOM 704 C CA . SER A 1 92 ? -1.345 -5.391 5.901 1.00 96.75 92 SER A CA 1
ATOM 705 C C . SER A 1 92 ? -0.199 -4.627 5.205 1.00 96.75 92 SER A C 1
ATOM 707 O O . SER A 1 92 ? -0.294 -3.434 4.909 1.00 96.75 92 SER A O 1
ATOM 709 N N . ASP A 1 93 ? 0.901 -5.329 4.965 1.00 97.38 93 ASP A N 1
ATOM 710 C CA . ASP A 1 93 ? 2.105 -4.884 4.286 1.00 97.38 93 ASP A CA 1
ATOM 711 C C . ASP A 1 93 ? 1.927 -4.850 2.759 1.00 97.38 93 ASP A C 1
ATOM 713 O O . ASP A 1 93 ? 0.945 -5.354 2.223 1.00 97.38 93 ASP A O 1
ATOM 717 N N . PHE A 1 94 ? 2.845 -4.209 2.041 1.00 98.06 94 PHE A N 1
ATOM 718 C CA . PHE A 1 94 ? 2.795 -4.099 0.580 1.00 98.06 94 PHE A CA 1
ATOM 719 C C . PHE A 1 94 ? 4.195 -4.156 -0.014 1.00 98.06 94 PHE A C 1
ATOM 721 O O . PHE A 1 94 ? 5.090 -3.457 0.466 1.00 98.06 94 PHE A O 1
ATOM 728 N N . VAL A 1 95 ? 4.351 -4.938 -1.082 1.00 98.19 95 VAL A N 1
ATOM 729 C CA . VAL A 1 95 ? 5.573 -5.038 -1.885 1.00 98.19 95 VAL A CA 1
ATOM 730 C C . VAL A 1 95 ? 5.276 -4.601 -3.318 1.00 98.19 95 VAL A C 1
ATOM 732 O O . VAL A 1 95 ? 4.288 -5.026 -3.913 1.00 98.19 95 VAL A O 1
ATOM 735 N N . SER A 1 96 ? 6.169 -3.812 -3.911 1.00 98.06 96 SER A N 1
ATOM 736 C CA . SER A 1 96 ? 6.164 -3.512 -5.344 1.00 98.06 96 SER A CA 1
ATOM 737 C C . SER A 1 96 ? 7.560 -3.677 -5.925 1.00 98.06 96 SER A C 1
ATOM 739 O O . SER A 1 96 ? 8.523 -3.120 -5.407 1.00 98.06 96 SER A O 1
ATOM 741 N N . LEU A 1 97 ? 7.661 -4.427 -7.015 1.00 97.75 97 LEU A N 1
ATOM 742 C CA . LEU A 1 97 ? 8.851 -4.543 -7.839 1.00 97.75 97 LEU A CA 1
ATOM 743 C C . LEU A 1 97 ? 8.577 -3.878 -9.185 1.00 97.75 97 LEU A C 1
ATOM 745 O O . LEU A 1 97 ? 7.628 -4.231 -9.882 1.00 97.75 97 LEU A O 1
ATOM 749 N N . ASN A 1 98 ? 9.429 -2.935 -9.556 1.00 97.00 98 ASN A N 1
ATOM 750 C CA . ASN A 1 98 ? 9.379 -2.227 -10.824 1.00 97.00 98 ASN A CA 1
ATOM 751 C C . ASN A 1 98 ? 10.654 -2.536 -11.598 1.00 97.00 98 ASN A C 1
ATOM 753 O O . ASN A 1 98 ? 11.744 -2.438 -11.045 1.00 97.00 98 ASN A O 1
ATOM 757 N N . ALA A 1 99 ? 10.518 -2.887 -12.866 1.00 93.94 99 ALA A N 1
ATOM 758 C CA . ALA A 1 99 ? 11.612 -3.101 -13.794 1.00 93.94 99 ALA A CA 1
ATOM 759 C C . ALA A 1 99 ? 11.403 -2.198 -15.008 1.00 93.94 99 ALA A C 1
ATOM 761 O O . ALA A 1 99 ? 10.298 -2.107 -15.546 1.00 93.94 99 ALA A O 1
ATOM 762 N N . ASN A 1 100 ? 12.462 -1.537 -15.450 1.00 91.50 100 ASN A N 1
ATOM 763 C CA . ASN A 1 100 ? 12.474 -0.782 -16.689 1.00 91.50 100 ASN A CA 1
ATOM 764 C C . ASN A 1 100 ? 13.731 -1.114 -17.497 1.00 91.50 100 ASN A C 1
ATOM 766 O O . ASN A 1 100 ? 14.789 -1.404 -16.940 1.00 91.50 100 ASN A O 1
ATOM 770 N N . SER A 1 101 ? 13.589 -1.122 -18.819 1.00 88.19 101 SER A N 1
ATOM 771 C CA . SER A 1 101 ? 14.687 -1.381 -19.748 1.00 88.19 101 SER A CA 1
ATOM 772 C C . SER A 1 101 ? 14.475 -0.618 -21.045 1.00 88.19 101 SER A C 1
ATOM 774 O O . SER A 1 101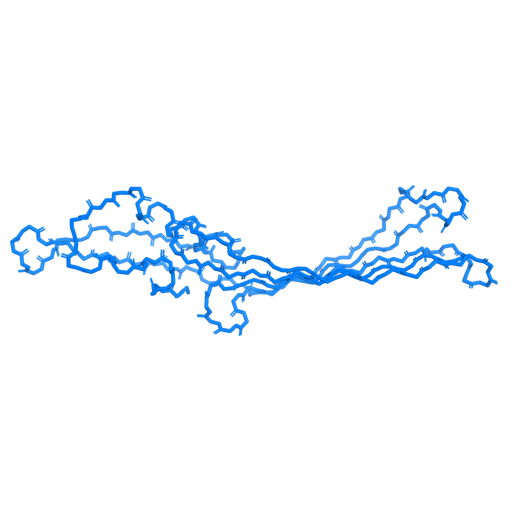 ? 13.364 -0.593 -21.570 1.00 88.19 101 SER A O 1
ATOM 776 N N . THR A 1 102 ? 15.541 -0.071 -21.617 1.00 86.38 102 THR A N 1
ATOM 777 C CA . THR A 1 102 ? 15.524 0.408 -23.004 1.00 86.38 102 THR A CA 1
ATOM 778 C C . THR A 1 102 ? 15.320 -0.761 -23.981 1.00 86.38 102 THR A C 1
ATOM 780 O O . THR A 1 102 ? 15.834 -1.859 -23.754 1.00 86.38 102 THR A O 1
ATOM 783 N N . LEU A 1 103 ? 14.567 -0.526 -25.060 1.00 77.19 103 LEU A N 1
ATOM 784 C CA . LEU A 1 103 ? 14.305 -1.466 -26.162 1.00 77.19 103 LEU A CA 1
ATOM 785 C C . LEU A 1 103 ? 15.227 -1.265 -27.385 1.00 77.19 103 LEU A C 1
ATOM 787 O O . LEU A 1 103 ? 15.275 -2.123 -28.263 1.00 77.19 103 LEU A O 1
ATOM 791 N N . GLU A 1 104 ? 15.943 -0.141 -27.474 1.00 69.19 104 GLU A N 1
ATOM 792 C CA . GLU A 1 104 ? 16.858 0.179 -28.580 1.00 69.19 104 GLU A CA 1
ATOM 793 C C . GLU A 1 104 ? 18.221 -0.529 -28.425 1.00 69.19 104 GLU A C 1
ATOM 795 O O . GLU A 1 104 ? 18.840 -0.481 -27.372 1.00 69.19 104 GLU A O 1
ATOM 800 N N . ASN A 1 105 ? 18.637 -1.201 -29.506 1.00 57.84 105 ASN A N 1
ATOM 801 C CA . ASN A 1 105 ? 19.895 -1.913 -29.785 1.00 57.84 105 ASN A CA 1
ATOM 802 C C . 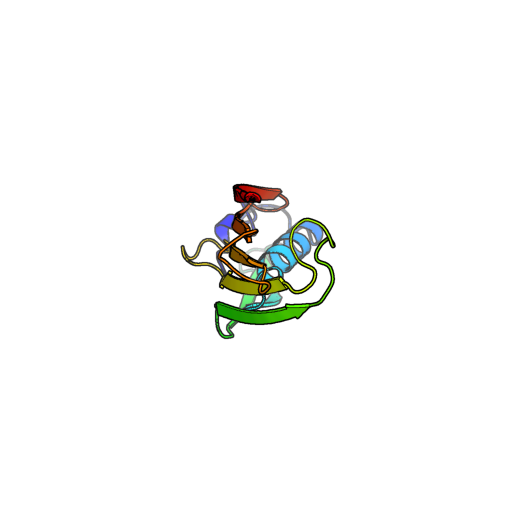ASN A 1 105 ? 20.849 -2.228 -28.590 1.00 57.84 105 ASN A C 1
ATOM 804 O O . ASN A 1 105 ? 21.697 -1.399 -28.243 1.00 57.84 105 ASN A O 1
ATOM 808 N N . PRO A 1 106 ? 20.830 -3.463 -28.037 1.00 56.62 106 PRO A N 1
ATOM 809 C CA . PRO A 1 106 ? 21.605 -3.848 -26.847 1.00 56.62 106 PRO A CA 1
ATOM 810 C C . PRO A 1 106 ? 23.129 -3.863 -27.040 1.00 56.62 106 PRO A C 1
ATOM 812 O O . PRO A 1 106 ? 23.859 -4.015 -26.068 1.00 56.62 106 PRO A O 1
ATOM 815 N N . ALA A 1 107 ? 23.620 -3.733 -28.275 1.00 58.22 107 ALA A N 1
ATOM 816 C CA . ALA A 1 107 ? 25.043 -3.818 -28.584 1.00 58.22 107 ALA A CA 1
ATOM 817 C C . ALA A 1 107 ? 25.819 -2.515 -28.334 1.00 58.22 107 ALA A C 1
ATOM 819 O O . ALA A 1 107 ? 27.043 -2.550 -28.408 1.00 58.22 107 ALA A O 1
ATOM 820 N N . HIS A 1 108 ? 25.154 -1.366 -28.157 1.00 55.34 108 HIS A N 1
ATOM 821 C CA . HIS A 1 108 ? 25.846 -0.070 -28.044 1.00 55.34 108 HIS A CA 1
ATOM 822 C C . HIS A 1 108 ? 25.365 0.801 -26.883 1.00 55.34 108 HIS A C 1
ATOM 824 O O . HIS A 1 108 ? 26.175 1.595 -26.418 1.00 55.34 108 HIS A O 1
ATOM 830 N N . ARG A 1 109 ? 24.090 0.711 -26.452 1.00 62.88 109 ARG A N 1
ATOM 831 C CA . ARG A 1 109 ? 23.552 1.498 -25.326 1.00 62.88 109 ARG A CA 1
ATOM 832 C C . ARG A 1 109 ? 22.400 0.783 -24.634 1.00 62.88 109 ARG A C 1
ATOM 834 O O . ARG A 1 109 ? 21.451 0.382 -25.303 1.00 62.88 109 ARG A O 1
ATOM 841 N N . TYR A 1 110 ? 22.435 0.665 -23.312 1.00 67.88 110 TYR A N 1
ATOM 842 C CA . TYR A 1 110 ? 21.285 0.179 -22.545 1.00 67.88 110 TYR A CA 1
ATOM 843 C C . TYR A 1 110 ? 21.149 0.923 -21.224 1.00 67.88 110 TYR A C 1
ATOM 845 O O . TYR A 1 110 ? 22.128 1.271 -20.573 1.00 67.88 110 TYR A O 1
ATOM 853 N N . ASN A 1 111 ? 19.905 1.127 -20.800 1.00 75.12 111 ASN A N 1
ATOM 854 C CA . ASN A 1 111 ? 19.585 1.518 -19.439 1.00 75.12 111 ASN A CA 1
ATOM 855 C C . ASN A 1 111 ? 18.609 0.496 -18.870 1.00 75.12 111 ASN A C 1
ATOM 857 O O . ASN A 1 111 ? 17.576 0.215 -19.482 1.00 75.12 111 ASN A O 1
ATOM 861 N N . ARG A 1 112 ? 18.952 -0.080 -17.722 1.00 85.12 112 ARG A N 1
ATOM 862 C CA . ARG A 1 112 ? 18.086 -0.991 -16.976 1.00 85.12 112 ARG A CA 1
ATOM 863 C C . ARG A 1 112 ? 18.019 -0.512 -15.547 1.00 85.12 112 ARG A C 1
ATOM 865 O O . ARG A 1 112 ? 19.066 -0.324 -14.929 1.00 85.12 112 ARG A O 1
ATOM 872 N N . ALA A 1 113 ? 16.817 -0.372 -15.009 1.00 89.81 113 ALA A N 1
ATOM 873 C CA . ALA A 1 113 ? 16.652 -0.122 -13.592 1.00 89.81 113 ALA A CA 1
ATOM 874 C C . ALA A 1 113 ? 15.575 -1.003 -12.970 1.00 89.81 113 ALA A C 1
ATOM 876 O O . ALA A 1 113 ? 14.538 -1.296 -13.565 1.00 89.81 113 ALA A O 1
ATOM 877 N N . TYR A 1 114 ? 15.849 -1.406 -11.738 1.00 94.19 114 TYR A N 1
ATOM 878 C CA . TYR A 1 114 ? 14.979 -2.219 -10.912 1.00 94.19 114 TYR A CA 1
ATOM 879 C C . TYR A 1 114 ? 14.770 -1.508 -9.585 1.00 94.19 114 TYR A C 1
ATOM 881 O O . TYR A 1 114 ? 15.738 -1.135 -8.925 1.00 94.19 114 TYR A O 1
ATOM 889 N N . THR A 1 115 ? 13.519 -1.335 -9.176 1.00 97.06 115 THR A N 1
ATOM 890 C CA . THR A 1 115 ? 13.163 -0.705 -7.906 1.00 97.06 115 THR A CA 1
ATOM 891 C C . THR A 1 115 ? 12.241 -1.619 -7.118 1.00 97.06 115 THR A C 1
ATOM 893 O O . THR A 1 115 ? 11.154 -1.961 -7.580 1.00 97.06 115 THR A O 1
ATOM 896 N N . LEU A 1 116 ? 12.670 -1.990 -5.917 1.00 97.56 116 LEU A N 1
ATOM 897 C CA . LEU A 1 116 ? 11.874 -2.706 -4.929 1.00 97.56 116 LEU A CA 1
ATOM 898 C C . LEU A 1 116 ? 11.386 -1.710 -3.877 1.00 97.56 116 LEU A C 1
ATOM 900 O O . LEU A 1 116 ? 12.186 -0.958 -3.330 1.00 97.56 116 LEU A O 1
ATOM 904 N N . LEU A 1 117 ? 10.096 -1.733 -3.569 1.00 98.06 117 LEU A N 1
ATOM 905 C CA . LEU A 1 117 ? 9.461 -0.972 -2.498 1.00 98.06 117 LEU A CA 1
ATOM 906 C C . LEU A 1 117 ? 8.780 -1.948 -1.540 1.00 98.06 117 LEU A C 1
ATOM 908 O O . LEU A 1 117 ? 8.050 -2.836 -1.977 1.00 98.06 117 LEU A O 1
ATOM 912 N N . TYR A 1 118 ? 8.969 -1.739 -0.242 1.00 98.19 118 TYR A N 1
ATOM 913 C CA . TYR A 1 118 ? 8.234 -2.413 0.820 1.00 98.19 118 TYR A CA 1
ATOM 914 C C . TYR A 1 118 ? 7.616 -1.384 1.765 1.00 98.19 118 TYR A C 1
ATOM 916 O O . TYR A 1 118 ? 8.233 -0.360 2.060 1.00 98.19 118 TYR A O 1
ATOM 924 N N . SER A 1 119 ? 6.405 -1.644 2.256 1.00 97.88 119 SER A N 1
ATOM 925 C CA . SER A 1 119 ? 5.754 -0.782 3.247 1.00 97.88 119 SER A CA 1
ATOM 926 C C . SER A 1 119 ? 4.915 -1.557 4.257 1.00 97.88 119 SER A C 1
ATOM 928 O O . SER A 1 119 ? 4.276 -2.549 3.911 1.00 97.88 119 SER A O 1
ATOM 930 N N . LEU A 1 120 ? 4.894 -1.063 5.493 1.00 97.69 120 LEU A N 1
ATOM 931 C CA . LEU A 1 120 ? 4.250 -1.667 6.654 1.00 97.69 120 LEU A CA 1
ATOM 932 C C . LEU A 1 120 ? 3.470 -0.595 7.443 1.00 97.69 120 LEU A C 1
ATOM 934 O O . LEU A 1 120 ? 4.066 0.413 7.835 1.00 97.69 120 LEU A O 1
ATOM 938 N N . PRO A 1 121 ? 2.163 -0.779 7.695 1.00 97.31 121 PRO A N 1
ATOM 939 C CA . PRO A 1 121 ? 1.373 0.163 8.483 1.00 97.31 121 PRO A CA 1
ATOM 940 C C . PRO A 1 121 ? 1.477 -0.094 9.995 1.00 97.31 121 PRO A C 1
ATOM 942 O O . PRO A 1 121 ? 1.648 -1.231 10.438 1.00 97.31 121 PRO A O 1
ATOM 945 N N . TYR A 1 122 ? 1.313 0.965 10.787 1.00 96.81 122 TYR A N 1
ATOM 946 C CA . TYR A 1 122 ? 1.118 0.912 12.236 1.00 96.81 122 TYR A CA 1
ATOM 947 C C . TYR A 1 122 ? 0.253 2.096 12.704 1.00 96.81 122 TYR A C 1
ATOM 949 O O . TYR A 1 122 ? 0.747 3.204 12.931 1.00 96.81 122 TYR A O 1
ATOM 957 N N . GLY A 1 123 ? -1.055 1.871 12.833 1.00 95.00 123 GLY A N 1
ATOM 958 C CA . GLY A 1 123 ? -2.044 2.908 13.118 1.00 95.00 123 GLY A CA 1
ATOM 959 C C . GLY A 1 123 ? -1.995 4.021 12.076 1.00 95.00 123 GLY A C 1
ATOM 960 O O . GLY A 1 123 ? -2.120 3.767 10.882 1.00 95.00 123 GLY A O 1
ATOM 961 N N . ALA A 1 124 ? -1.751 5.248 12.532 1.00 93.88 124 ALA A N 1
ATOM 962 C CA . ALA A 1 124 ? -1.600 6.419 11.671 1.00 93.88 124 ALA A CA 1
ATOM 963 C C . ALA A 1 124 ? -0.316 6.410 10.817 1.00 93.88 124 ALA A C 1
ATOM 965 O O . ALA A 1 124 ? -0.213 7.167 9.854 1.00 93.88 124 ALA A O 1
ATOM 966 N N . PHE A 1 125 ? 0.685 5.604 11.181 1.00 96.31 125 PHE A N 1
ATOM 967 C CA . PHE A 1 125 ? 1.996 5.620 10.541 1.00 96.31 125 PHE A CA 1
ATOM 968 C C . PHE A 1 125 ? 2.109 4.570 9.434 1.00 96.31 125 PHE A C 1
ATOM 970 O O . PHE A 1 125 ? 1.566 3.469 9.527 1.00 96.31 125 PHE A O 1
ATOM 977 N N . THR A 1 126 ? 2.899 4.884 8.409 1.00 97.50 126 THR A N 1
ATOM 978 C CA . THR A 1 126 ? 3.329 3.922 7.390 1.00 97.50 126 THR A CA 1
ATOM 979 C C . THR A 1 126 ? 4.840 3.978 7.265 1.00 97.50 126 THR A C 1
ATOM 981 O O . THR A 1 126 ? 5.407 4.995 6.873 1.00 97.50 126 THR A O 1
ATOM 984 N N . PHE A 1 127 ? 5.495 2.868 7.575 1.00 97.75 127 PHE A N 1
ATOM 985 C CA . PHE A 1 127 ? 6.925 2.706 7.367 1.00 97.75 127 PHE A CA 1
ATOM 986 C C . PHE A 1 127 ? 7.150 2.187 5.957 1.00 97.75 127 PHE A C 1
ATOM 988 O O . PHE A 1 127 ? 6.489 1.238 5.541 1.00 97.75 127 PHE A O 1
ATOM 995 N N . SER A 1 128 ? 8.064 2.798 5.211 1.00 97.25 128 SER A N 1
ATOM 996 C CA . SER A 1 128 ? 8.409 2.347 3.866 1.00 97.25 128 SER A CA 1
ATOM 997 C C . SER A 1 128 ? 9.916 2.340 3.666 1.00 97.25 128 SER A C 1
ATOM 999 O O . SER A 1 128 ? 10.638 3.146 4.249 1.00 97.25 128 SER A O 1
ATOM 1001 N N . GLY A 1 129 ? 10.383 1.396 2.861 1.00 97.75 129 GLY A N 1
ATOM 1002 C CA . GLY A 1 129 ? 11.773 1.273 2.455 1.00 97.75 129 GLY A CA 1
ATOM 1003 C C . GLY A 1 129 ? 11.834 0.889 0.988 1.00 97.75 129 GLY A C 1
ATOM 1004 O O . GLY A 1 129 ? 10.996 0.122 0.510 1.00 97.75 129 GLY A O 1
ATOM 1005 N N . PHE A 1 130 ? 12.812 1.427 0.269 1.00 96.88 130 PHE A N 1
ATOM 1006 C CA . PHE A 1 130 ? 13.019 1.105 -1.134 1.00 96.88 130 PHE A CA 1
ATOM 1007 C C . PHE A 1 130 ? 14.490 0.814 -1.422 1.00 96.88 130 PHE A C 1
ATOM 1009 O O . PHE A 1 130 ? 15.385 1.349 -0.771 1.00 96.88 130 PHE A O 1
ATOM 1016 N N . ALA A 1 131 ? 14.725 -0.034 -2.415 1.00 96.44 131 ALA A N 1
ATOM 1017 C CA . ALA A 1 131 ? 16.035 -0.315 -2.978 1.00 96.44 131 ALA A CA 1
ATOM 1018 C C . ALA A 1 131 ? 15.951 -0.128 -4.490 1.00 96.44 131 ALA A C 1
ATOM 1020 O O . ALA A 1 131 ? 14.989 -0.574 -5.116 1.00 96.44 131 ALA A O 1
ATOM 1021 N N . SER A 1 132 ? 16.942 0.540 -5.074 1.00 94.75 132 SER A N 1
ATOM 1022 C CA . SER A 1 132 ? 16.985 0.792 -6.511 1.00 94.75 132 SER A CA 1
ATOM 1023 C C . SER A 1 132 ? 18.356 0.442 -7.064 1.00 94.75 132 SER A C 1
ATOM 1025 O O . SER A 1 132 ? 19.373 0.853 -6.507 1.00 94.75 132 SER A O 1
ATOM 1027 N N . PHE A 1 133 ? 18.372 -0.293 -8.168 1.00 92.12 133 PHE A N 1
ATOM 1028 C CA . PHE A 1 133 ? 19.571 -0.633 -8.919 1.00 92.12 133 PHE A CA 1
ATOM 1029 C C . PHE A 1 133 ? 19.398 -0.126 -10.340 1.00 92.12 133 PHE A C 1
ATOM 1031 O O . PHE A 1 133 ? 18.409 -0.467 -10.982 1.00 92.12 133 PHE A O 1
ATOM 1038 N N . SER A 1 134 ? 20.345 0.664 -10.839 1.00 87.75 134 SER A N 1
ATOM 1039 C CA . SER A 1 134 ? 20.354 1.126 -12.227 1.00 87.75 134 SER A CA 1
ATOM 1040 C C . SER A 1 134 ? 21.715 0.893 -12.864 1.00 87.75 134 SER A C 1
ATOM 1042 O O . SER A 1 134 ? 22.733 1.269 -12.284 1.00 87.75 134 SER A O 1
ATOM 1044 N N . SER A 1 135 ? 21.723 0.318 -14.061 1.00 82.19 135 SER A N 1
ATOM 1045 C CA . SER A 1 135 ? 22.911 0.139 -14.894 1.00 82.19 135 SER A CA 1
ATOM 1046 C C . SER A 1 135 ? 22.71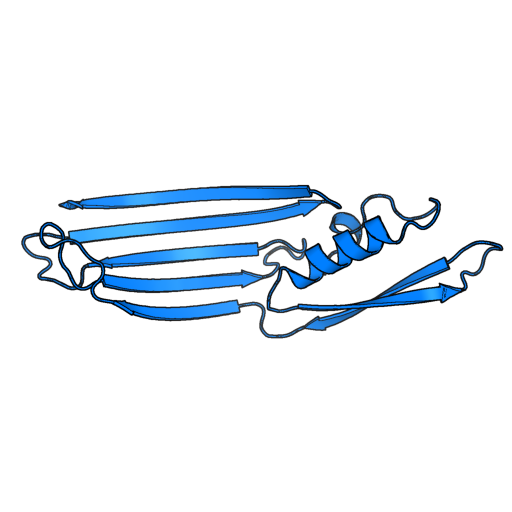9 0.876 -16.211 1.00 82.19 135 SER A C 1
ATOM 1048 O O . SER A 1 135 ? 21.691 0.686 -16.869 1.00 82.19 135 SER A O 1
ATOM 1050 N N . TYR A 1 136 ? 23.714 1.667 -16.592 1.00 77.25 136 TYR A N 1
ATOM 1051 C CA . TYR A 1 136 ? 23.747 2.426 -17.833 1.00 77.25 136 TYR A CA 1
ATOM 1052 C C . TYR A 1 136 ? 25.059 2.151 -18.574 1.00 77.25 136 TYR A C 1
ATOM 1054 O O . TYR A 1 136 ? 26.111 2.079 -17.939 1.00 77.25 136 TYR A O 1
ATOM 1062 N N . GLU A 1 137 ? 24.980 2.022 -19.898 1.00 62.53 137 GLU A N 1
ATOM 1063 C CA . GLU A 1 137 ? 26.119 1.958 -20.827 1.00 62.53 137 GLU A CA 1
ATOM 1064 C C . GLU A 1 137 ? 25.810 2.776 -22.087 1.00 62.53 137 GLU A C 1
ATOM 1066 O O . GLU A 1 137 ? 24.649 2.697 -22.569 1.00 62.53 137 GLU A O 1
#

Secondary structure (DSSP, 8-state):
--HHHHSTT-TTSPP-HHHHHHHHHHHHTSTTEEEEEEEEE-SSTT-EEEEEEEEE--SEEEEEEEES-S-TTT-S-EEEEEEEEE-TTSSS-EEEEEEEEE-S-TTT--EEEEEEEEEEEETTEEEEEEEEEEEE-

Radius of gyration: 21.04 Å; chains: 1; bounding box: 49×22×59 Å

Foldseek 3Di:
DDCCQLQPPVPPDQDDVVLVVSSCVLLVVQVQWDKDWDWADDPDVNDIDIDIDIHGDAQKDKDKDWAQCDDPVQARIKIKIKIKGAPPPVQRKIKMKIWMKHPPDPPPWIKIKIKIKIWGGGRNDIDIDMDMDMDID

InterPro domains:
  IPR005565 Haemolysin activator HlyB, C-terminal [PF03865] (46-136)
  IPR035251 ShlB, POTRA domain [PF17287] (3-41)
  IPR051544 Two-partner secretion system outer membrane transporter [PTHR34597] (6-136)

Organism: Serratia marcescens (NCBI:txid615)

pLDDT: mean 91.09, std 9.9, range [55.34, 98.19]